Protein AF-A0A0E9S2R3-F1 (afdb_monomer_lite)

Foldseek 3Di:
DDDVQNVCVVVVHRDDPVLLQVLCCVLVVNPDSDQDPVSVCCCVPPPCVVDPPD

InterPro domains:
  IPR011992 EF-hand domain pair [SSF47473] (6-45)
  IPR042433 Allograft inflammatory factor 1 [PTHR10356] (2-54)
  IPR049025 Allograft inflammatory factor 1-like, EF-hand domain pair [PF21008] (1-54)

Organism: Anguilla anguilla (NCBI:txid7936)

Secondary structure (DSSP, 8-state):
---HHHHHHHTT----HHHHHHHHHHHHTTS-SS--HHHHHHHHHSTT-SS---

Structure (mmCIF, N/CA/C/O backbone):
data_AF-A0A0E9S2R3-F1
#
_entry.id   AF-A0A0E9S2R3-F1
#
loop_
_atom_site.group_PDB
_atom_site.id
_atom_site.type_symbol
_atom_site.label_atom_id
_atom_site.label_alt_id
_atom_site.label_comp_id
_atom_site.label_asym_id
_atom_site.label_entity_id
_atom_site.label_seq_id
_atom_site.pdbx_PDB_ins_code
_atom_site.Cartn_x
_atom_site.Cartn_y
_atom_site.Cartn_z
_atom_site.occupancy
_atom_site.B_iso_or_equiv
_atom_site.auth_seq_id
_atom_site.auth_comp_id
_atom_site.auth_asym_id
_atom_site.auth_atom_id
_atom_site.pdbx_PDB_model_num
ATOM 1 N N . MET A 1 1 ? 8.191 7.868 -15.196 1.00 47.78 1 MET A N 1
ATOM 2 C CA . MET A 1 1 ? 7.631 6.979 -14.153 1.00 47.78 1 MET A CA 1
ATOM 3 C C . MET A 1 1 ? 6.682 7.787 -13.276 1.00 47.78 1 MET A C 1
ATOM 5 O O . MET A 1 1 ? 7.103 8.804 -12.743 1.00 47.78 1 MET A O 1
ATOM 9 N N . MET A 1 2 ? 5.408 7.404 -13.165 1.00 55.31 2 MET A N 1
ATOM 10 C CA . MET A 1 2 ? 4.494 8.016 -12.189 1.00 55.31 2 MET A CA 1
ATOM 11 C C . MET A 1 2 ? 4.770 7.395 -10.814 1.00 55.31 2 MET A C 1
ATOM 13 O O . MET A 1 2 ? 4.585 6.195 -10.631 1.00 55.31 2 MET A O 1
ATOM 17 N N . GLY A 1 3 ? 5.251 8.196 -9.863 1.00 66.25 3 GLY A N 1
ATOM 18 C CA . GLY A 1 3 ? 5.433 7.764 -8.478 1.00 66.25 3 GLY A CA 1
ATOM 19 C C . GLY A 1 3 ? 4.089 7.652 -7.757 1.00 66.25 3 GLY A C 1
ATOM 20 O O . GLY A 1 3 ? 3.202 8.481 -7.955 1.00 66.25 3 GLY A O 1
ATOM 21 N N . ARG A 1 4 ? 3.935 6.644 -6.893 1.00 66.56 4 ARG A N 1
ATOM 22 C CA . ARG A 1 4 ? 2.681 6.374 -6.162 1.00 66.56 4 ARG A CA 1
ATOM 23 C C . ARG A 1 4 ? 2.164 7.567 -5.344 1.00 66.56 4 ARG A C 1
ATOM 25 O O . ARG A 1 4 ? 0.955 7.687 -5.202 1.00 66.56 4 ARG A O 1
ATOM 32 N N . GLN A 1 5 ? 3.043 8.457 -4.863 1.00 63.97 5 GLN A N 1
ATOM 33 C CA . GLN A 1 5 ? 2.666 9.723 -4.198 1.00 63.97 5 GLN A CA 1
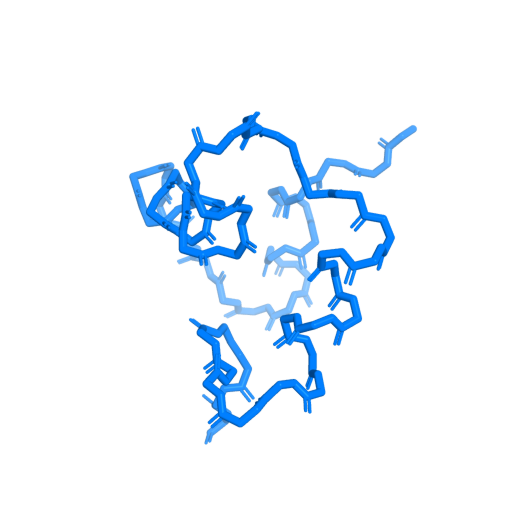ATOM 34 C C . GLN A 1 5 ? 1.760 10.579 -5.074 1.00 63.97 5 GLN A C 1
ATOM 36 O O . GLN A 1 5 ? 0.622 10.849 -4.704 1.00 63.97 5 GLN A O 1
ATOM 41 N N . ARG A 1 6 ? 2.213 10.863 -6.295 1.00 70.00 6 ARG A N 1
ATOM 42 C CA . ARG A 1 6 ? 1.472 11.670 -7.267 1.00 70.00 6 ARG A CA 1
ATOM 43 C C . ARG A 1 6 ? 0.130 11.048 -7.657 1.00 70.00 6 ARG A C 1
ATOM 45 O O . ARG A 1 6 ? -0.796 11.747 -8.059 1.00 70.00 6 ARG A O 1
ATOM 52 N N . MET A 1 7 ? 0.031 9.723 -7.565 1.00 71.31 7 MET A N 1
ATOM 53 C CA . MET A 1 7 ? -1.196 8.982 -7.841 1.00 71.31 7 MET A CA 1
ATOM 54 C C . MET A 1 7 ? -2.213 9.133 -6.701 1.00 71.31 7 MET A C 1
ATOM 56 O O . MET A 1 7 ? -3.386 9.347 -6.978 1.00 71.31 7 MET A O 1
ATOM 60 N N . MET A 1 8 ? -1.767 9.096 -5.440 1.00 70.69 8 MET A N 1
ATOM 61 C CA . MET A 1 8 ? -2.633 9.323 -4.274 1.00 70.69 8 MET A CA 1
ATOM 62 C C . MET A 1 8 ? -3.127 10.765 -4.175 1.00 70.69 8 MET A C 1
ATOM 64 O O . MET A 1 8 ? -4.303 10.987 -3.901 1.00 70.69 8 MET A O 1
ATOM 68 N N . GLU A 1 9 ? -2.268 11.740 -4.482 1.00 70.44 9 GLU A N 1
ATOM 69 C CA . GLU A 1 9 ? -2.668 13.151 -4.551 1.00 70.44 9 GLU A CA 1
ATOM 70 C C . GLU A 1 9 ? -3.763 13.376 -5.601 1.00 70.44 9 GLU A C 1
ATOM 72 O O . GLU A 1 9 ? -4.750 14.059 -5.341 1.00 70.44 9 GLU A O 1
ATOM 77 N N . LYS A 1 10 ? -3.643 12.736 -6.772 1.00 69.69 10 LYS A N 1
ATOM 78 C CA . LYS A 1 10 ? -4.671 12.787 -7.825 1.00 69.69 10 LYS A CA 1
ATOM 79 C C . LYS A 1 10 ? -5.982 12.095 -7.446 1.00 69.69 10 LYS A C 1
ATOM 81 O O . LYS A 1 10 ? -7.009 12.438 -8.018 1.00 69.69 10 LYS A O 1
ATOM 86 N N . LEU A 1 11 ? -5.949 11.137 -6.520 1.00 68.12 11 LEU A N 1
ATOM 87 C CA . LEU A 1 11 ? -7.139 10.459 -6.001 1.00 68.12 11 LEU A CA 1
ATOM 88 C C . LEU A 1 11 ? -7.818 11.244 -4.865 1.00 68.12 11 LEU A C 1
ATOM 90 O O . LEU A 1 11 ? -8.836 10.790 -4.354 1.00 68.12 11 LEU A O 1
ATOM 94 N N . GLY A 1 12 ? -7.280 12.403 -4.463 1.00 64.88 12 GLY A N 1
ATOM 95 C CA . GLY A 1 12 ? -7.841 13.221 -3.383 1.00 64.88 12 GLY A CA 1
ATOM 96 C C . GLY A 1 12 ? -7.648 12.623 -1.987 1.00 64.88 12 GLY A C 1
ATOM 97 O O . GLY A 1 12 ? -8.242 13.110 -1.030 1.00 64.88 12 GLY A O 1
ATOM 98 N N . VAL A 1 13 ? -6.811 11.585 -1.857 1.00 66.31 13 VAL A N 1
ATOM 99 C CA . VAL A 1 13 ? -6.515 10.916 -0.584 1.00 66.31 13 VAL A CA 1
ATOM 100 C C . VAL A 1 13 ? -5.045 11.157 -0.236 1.00 66.31 13 VAL A C 1
ATOM 102 O O . VAL A 1 13 ? -4.187 10.330 -0.564 1.00 66.31 13 VAL A O 1
ATOM 105 N N . PRO A 1 14 ? -4.705 12.291 0.400 1.00 62.94 14 PRO A N 1
ATOM 106 C CA . PRO A 1 14 ? -3.344 12.530 0.854 1.00 62.94 14 PRO A CA 1
ATOM 107 C C . PRO A 1 14 ? -3.000 11.518 1.956 1.00 62.94 14 PRO A C 1
ATOM 109 O O . PRO A 1 14 ? -3.463 11.630 3.086 1.00 62.94 14 PRO A O 1
ATOM 112 N N . LYS A 1 15 ? -2.196 10.504 1.622 1.00 68.12 15 LYS A N 1
ATOM 113 C CA . LYS A 1 15 ? -1.634 9.555 2.594 1.00 68.12 15 LYS A CA 1
ATOM 114 C C . LYS A 1 15 ? -0.244 10.000 3.015 1.00 68.12 15 LYS A C 1
ATOM 116 O O . LYS A 1 15 ? 0.587 10.362 2.179 1.00 68.12 15 LYS A O 1
ATOM 121 N N . THR A 1 16 ? 0.039 9.900 4.307 1.00 77.25 16 THR A N 1
ATOM 122 C CA . THR A 1 16 ? 1.382 10.139 4.844 1.00 77.25 16 THR A CA 1
ATOM 123 C C . THR A 1 16 ? 2.375 9.078 4.352 1.00 77.25 16 THR A C 1
ATOM 125 O O . THR A 1 16 ? 2.006 7.963 3.972 1.00 77.25 16 THR A O 1
ATOM 128 N N . HIS A 1 17 ? 3.676 9.385 4.398 1.00 75.31 17 HIS A N 1
ATOM 129 C CA . HIS A 1 17 ? 4.728 8.437 4.003 1.00 75.31 17 HIS A CA 1
ATOM 130 C C . HIS A 1 17 ? 4.678 7.121 4.809 1.00 75.31 17 HIS A C 1
ATOM 132 O O . HIS A 1 17 ? 5.017 6.051 4.300 1.00 75.31 17 HIS A O 1
ATOM 138 N N . LEU A 1 18 ? 4.224 7.184 6.066 1.00 76.38 18 LEU A N 1
ATOM 139 C CA . LEU A 1 18 ? 4.053 6.017 6.929 1.00 76.38 18 LEU A CA 1
ATOM 140 C C . LEU A 1 18 ? 2.864 5.148 6.497 1.00 76.38 18 LEU A C 1
ATOM 142 O O . LEU A 1 18 ? 2.992 3.926 6.427 1.00 76.38 18 LEU A O 1
ATOM 146 N N . GLU A 1 19 ? 1.729 5.761 6.160 1.00 77.00 19 GLU A N 1
ATOM 147 C CA . GLU A 1 19 ? 0.568 5.043 5.622 1.00 77.00 19 GLU A CA 1
ATOM 148 C C . GLU A 1 19 ? 0.866 4.414 4.266 1.00 77.00 19 GLU A C 1
ATOM 150 O O . GLU A 1 19 ? 0.427 3.297 4.002 1.00 77.00 19 GLU A O 1
ATOM 155 N N . MET A 1 20 ? 1.667 5.086 3.432 1.00 75.44 20 MET A N 1
ATOM 156 C CA . MET A 1 20 ? 2.172 4.489 2.201 1.00 75.44 20 MET A CA 1
ATOM 157 C C . MET A 1 20 ? 3.003 3.246 2.488 1.00 75.44 20 MET A C 1
ATOM 159 O O . MET A 1 20 ? 2.726 2.201 1.915 1.00 75.44 20 MET A O 1
ATOM 163 N N . LYS A 1 21 ? 3.985 3.313 3.395 1.00 79.62 21 LYS A N 1
ATOM 164 C CA . LYS A 1 21 ? 4.795 2.137 3.753 1.00 79.62 21 LYS A CA 1
ATOM 165 C C . LYS A 1 21 ? 3.945 0.972 4.259 1.00 79.62 21 LYS A C 1
ATOM 167 O O . LYS A 1 21 ? 4.169 -0.160 3.836 1.00 79.62 21 LYS A O 1
ATOM 172 N N . LYS A 1 22 ? 2.952 1.243 5.112 1.00 80.12 22 LYS A N 1
ATOM 173 C CA . LYS A 1 22 ? 2.020 0.214 5.599 1.00 80.12 22 LYS A CA 1
ATOM 174 C C . LYS A 1 22 ? 1.230 -0.415 4.458 1.00 80.12 22 LYS A C 1
ATOM 176 O O . LYS A 1 22 ? 1.239 -1.629 4.320 1.00 80.12 22 LYS A O 1
ATOM 181 N N . MET A 1 23 ? 0.643 0.407 3.597 1.00 78.19 23 MET A N 1
ATOM 182 C CA . MET A 1 23 ? -0.118 -0.049 2.437 1.00 78.19 23 MET A CA 1
ATOM 183 C C . MET A 1 23 ? 0.726 -0.910 1.488 1.00 78.19 23 MET A C 1
ATOM 185 O O . MET A 1 23 ? 0.256 -1.912 0.962 1.00 78.19 23 MET A O 1
ATOM 189 N N . ILE A 1 24 ? 1.980 -0.526 1.261 1.00 80.50 24 ILE A N 1
ATOM 190 C CA . ILE A 1 24 ? 2.895 -1.294 0.418 1.00 80.50 24 ILE A CA 1
ATOM 191 C C . ILE A 1 24 ? 3.145 -2.659 1.045 1.00 80.50 24 ILE A C 1
ATOM 193 O O . ILE A 1 24 ? 2.949 -3.664 0.373 1.00 80.50 24 ILE A O 1
ATOM 197 N N . SER A 1 25 ? 3.502 -2.683 2.329 1.00 83.88 25 SER A N 1
ATOM 198 C CA . SER A 1 25 ? 3.746 -3.917 3.074 1.00 83.88 25 SER A CA 1
ATOM 199 C C . SER A 1 25 ? 2.520 -4.838 3.090 1.00 83.88 25 SER A C 1
ATOM 201 O O . SER A 1 25 ? 2.645 -6.039 2.867 1.00 83.88 25 SER A O 1
ATOM 203 N N . GLU A 1 26 ? 1.317 -4.284 3.259 1.00 81.38 26 GLU A N 1
ATOM 204 C CA . GLU A 1 26 ? 0.066 -5.049 3.241 1.00 81.38 26 GLU A CA 1
ATOM 205 C C . GLU A 1 26 ? -0.218 -5.697 1.882 1.00 81.38 26 GLU A C 1
ATOM 207 O O . GLU A 1 26 ? -0.693 -6.832 1.825 1.00 81.38 26 GLU A O 1
ATOM 212 N N . VAL A 1 27 ? 0.066 -4.994 0.783 1.00 79.12 27 VAL A N 1
ATOM 213 C CA . VAL A 1 27 ? -0.221 -5.493 -0.568 1.00 79.12 27 VAL A CA 1
ATOM 214 C C . VAL A 1 27 ? 0.855 -6.473 -1.042 1.00 79.12 27 VAL A C 1
ATOM 216 O O . VAL A 1 27 ? 0.524 -7.485 -1.662 1.00 79.12 27 VAL A O 1
ATOM 219 N N . THR A 1 28 ? 2.125 -6.199 -0.743 1.00 82.38 28 THR A N 1
ATOM 220 C CA . THR A 1 28 ? 3.256 -7.045 -1.153 1.00 82.38 28 THR A CA 1
ATOM 221 C C . THR A 1 28 ? 3.505 -8.205 -0.191 1.00 82.38 28 THR A C 1
ATOM 223 O O . THR A 1 28 ? 4.296 -9.090 -0.497 1.00 82.38 28 THR A O 1
ATOM 226 N N . GLY A 1 29 ? 2.848 -8.227 0.973 1.00 81.31 29 GLY A N 1
ATOM 227 C CA . GLY A 1 29 ? 3.138 -9.192 2.034 1.00 81.31 29 GLY A CA 1
ATOM 228 C C . GLY A 1 29 ? 4.518 -8.984 2.666 1.00 81.31 29 GLY A C 1
ATOM 229 O O . GLY A 1 29 ? 5.086 -9.927 3.209 1.00 81.31 29 GLY A O 1
ATOM 230 N N . GLY A 1 30 ? 5.078 -7.775 2.554 1.00 78.50 30 GLY A N 1
ATOM 231 C CA . GLY A 1 30 ? 6.388 -7.413 3.096 1.00 78.50 30 GLY A CA 1
ATOM 232 C C . GLY A 1 30 ? 7.588 -7.863 2.257 1.00 78.50 30 GLY A C 1
ATOM 233 O O . GLY A 1 30 ? 8.720 -7.614 2.657 1.00 78.50 30 GLY A O 1
ATOM 234 N N . SER A 1 31 ? 7.381 -8.491 1.094 1.00 77.25 31 SER A N 1
ATOM 235 C CA . SER A 1 31 ? 8.480 -8.973 0.243 1.00 77.25 31 SER A CA 1
ATOM 236 C C . SER A 1 31 ? 9.003 -7.933 -0.754 1.00 77.25 31 SER A C 1
ATOM 238 O O . SER A 1 31 ? 9.943 -8.213 -1.493 1.00 77.25 31 SER A O 1
ATOM 240 N N . SER A 1 32 ? 8.364 -6.762 -0.843 1.00 78.69 32 SER A N 1
ATOM 241 C CA . SER A 1 32 ? 8.738 -5.706 -1.787 1.00 78.69 32 SER A CA 1
ATOM 242 C C . SER A 1 32 ? 8.366 -4.320 -1.265 1.00 78.69 32 SER A C 1
ATOM 244 O O . SER A 1 32 ? 7.255 -4.105 -0.774 1.00 78.69 32 SER A O 1
ATOM 246 N N . ASP A 1 33 ? 9.268 -3.360 -1.471 1.00 79.50 33 ASP A N 1
ATOM 247 C CA . ASP A 1 33 ? 9.055 -1.931 -1.209 1.00 79.50 33 ASP A CA 1
ATOM 248 C C . ASP A 1 33 ? 8.309 -1.218 -2.353 1.00 79.50 33 ASP A C 1
ATOM 250 O O . ASP A 1 33 ? 7.952 -0.036 -2.270 1.00 79.50 33 ASP A O 1
ATOM 254 N N . THR A 1 34 ? 8.030 -1.930 -3.446 1.00 81.00 34 THR A N 1
ATOM 255 C CA . THR A 1 34 ? 7.335 -1.416 -4.633 1.00 81.00 34 THR A CA 1
ATOM 256 C C . THR A 1 34 ? 6.105 -2.261 -4.964 1.00 81.00 34 THR A C 1
ATOM 258 O O . THR A 1 34 ? 6.078 -3.460 -4.718 1.00 81.00 34 THR A O 1
ATOM 261 N N . ILE A 1 35 ? 5.065 -1.616 -5.496 1.00 81.81 35 ILE A N 1
ATOM 262 C CA . ILE A 1 35 ? 3.817 -2.254 -5.929 1.00 81.81 35 ILE A CA 1
ATOM 263 C C . ILE A 1 35 ? 3.989 -2.473 -7.422 1.00 81.81 35 ILE A C 1
ATOM 265 O O . ILE A 1 35 ? 4.066 -1.504 -8.183 1.00 81.81 35 ILE A O 1
ATOM 269 N N . ASN A 1 36 ? 4.085 -3.733 -7.830 1.00 84.12 36 ASN A N 1
ATOM 270 C CA . ASN A 1 36 ? 4.056 -4.083 -9.242 1.00 84.12 36 ASN A CA 1
ATOM 271 C C . ASN A 1 36 ? 2.606 -4.071 -9.764 1.00 84.12 36 ASN A C 1
ATOM 273 O O . ASN A 1 36 ? 1.645 -3.859 -9.023 1.00 84.12 36 ASN A O 1
ATOM 277 N N . TYR A 1 37 ? 2.423 -4.301 -11.062 1.00 82.19 37 TYR A N 1
ATOM 278 C CA . TYR A 1 37 ? 1.087 -4.305 -11.661 1.00 82.19 37 TYR A CA 1
ATOM 279 C C . TYR A 1 37 ? 0.137 -5.326 -11.008 1.00 82.19 37 TYR A C 1
ATOM 281 O O . TYR A 1 37 ? -1.038 -5.043 -10.786 1.00 82.19 37 TYR A O 1
ATOM 289 N N . ARG A 1 38 ? 0.645 -6.503 -10.638 1.00 83.25 38 ARG A N 1
ATOM 290 C CA . ARG A 1 38 ? -0.147 -7.576 -10.025 1.00 83.25 38 ARG A CA 1
ATOM 291 C C . ARG A 1 38 ? -0.603 -7.200 -8.614 1.00 83.25 38 ARG A C 1
ATOM 293 O O . ARG A 1 38 ? -1.752 -7.450 -8.253 1.00 83.25 38 ARG A O 1
ATOM 300 N N . ASP A 1 39 ? 0.278 -6.549 -7.862 1.00 81.94 39 ASP A N 1
ATOM 301 C CA . ASP A 1 39 ? 0.001 -5.965 -6.549 1.00 81.94 39 ASP A CA 1
ATOM 302 C C . ASP A 1 39 ? -1.056 -4.860 -6.656 1.00 81.94 39 ASP A C 1
A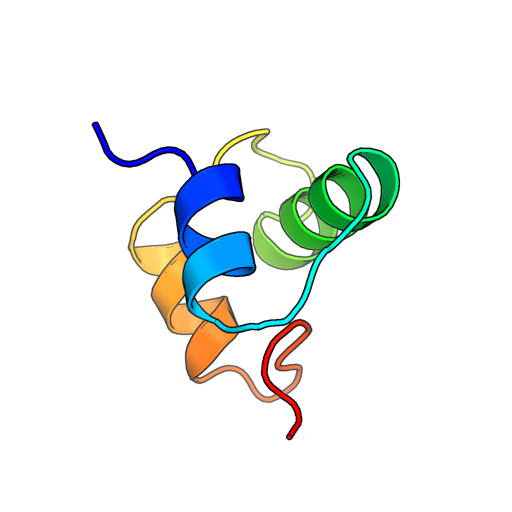TOM 304 O O . ASP A 1 39 ? -2.005 -4.822 -5.876 1.00 81.94 39 ASP A O 1
ATOM 308 N N . PHE A 1 40 ? -0.953 -4.003 -7.675 1.00 79.06 40 PHE A N 1
ATOM 309 C CA . PHE A 1 40 ? -1.927 -2.946 -7.939 1.00 79.06 40 PHE A CA 1
ATOM 310 C C . PHE A 1 40 ? -3.320 -3.509 -8.252 1.00 79.06 40 PHE A C 1
ATOM 312 O O . PHE A 1 40 ? -4.313 -3.050 -7.692 1.00 79.06 40 PHE A O 1
ATOM 319 N N . VAL A 1 41 ? -3.409 -4.545 -9.089 1.00 81.38 41 VAL A N 1
ATOM 320 C CA . VAL A 1 41 ? -4.687 -5.210 -9.390 1.00 81.38 41 VAL A CA 1
ATOM 321 C C . VAL A 1 41 ? -5.265 -5.879 -8.138 1.00 81.38 41 VAL A C 1
ATOM 323 O O . VAL A 1 41 ? -6.456 -5.736 -7.867 1.00 81.38 41 VAL A O 1
ATOM 326 N N . LYS A 1 42 ? -4.434 -6.544 -7.321 1.00 79.12 42 LYS A N 1
ATOM 327 C CA . LYS A 1 42 ? -4.851 -7.096 -6.017 1.00 79.12 42 LYS A CA 1
ATOM 328 C C . LYS A 1 42 ? -5.371 -6.020 -5.068 1.00 79.12 42 LYS A C 1
ATOM 330 O O . LYS A 1 42 ? -6.343 -6.253 -4.360 1.00 79.12 42 LYS A O 1
ATOM 335 N N . MET A 1 43 ? -4.731 -4.860 -5.048 1.00 76.50 43 MET A N 1
ATOM 336 C CA . MET A 1 43 ? -5.130 -3.725 -4.224 1.00 76.50 43 MET A CA 1
ATOM 337 C C . MET A 1 43 ? -6.482 -3.140 -4.663 1.00 76.50 43 MET A C 1
ATOM 339 O O . MET A 1 43 ? -7.292 -2.774 -3.812 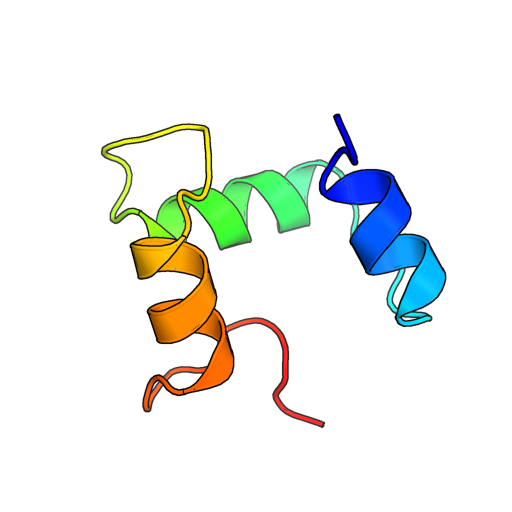1.00 76.50 43 MET A O 1
ATOM 343 N N . MET A 1 44 ? -6.741 -3.088 -5.973 1.00 75.94 44 MET A N 1
ATOM 344 C CA . MET A 1 44 ? -7.981 -2.550 -6.546 1.00 75.94 44 MET A CA 1
ATOM 345 C C . MET A 1 44 ? -9.164 -3.522 -6.465 1.00 75.94 44 MET A C 1
ATOM 347 O O . MET A 1 44 ? -10.279 -3.101 -6.185 1.00 75.94 44 MET A O 1
ATOM 351 N N . LEU A 1 45 ? -8.931 -4.815 -6.704 1.00 75.69 45 LEU A N 1
ATOM 352 C CA . LEU A 1 45 ? -9.991 -5.822 -6.868 1.00 75.69 45 LEU A CA 1
ATOM 353 C C . LEU A 1 45 ? -10.053 -6.847 -5.724 1.00 75.69 45 LEU A C 1
ATOM 355 O O . LEU A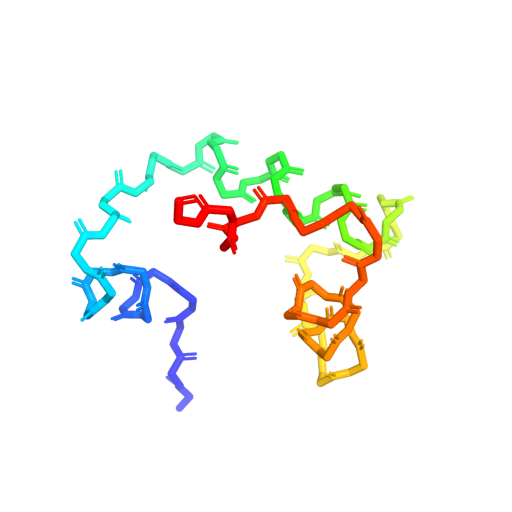 1 45 ? -10.900 -7.739 -5.718 1.00 75.69 45 LEU A O 1
ATOM 359 N N . GLY A 1 46 ? -9.128 -6.780 -4.768 1.00 70.44 46 GLY A N 1
ATOM 360 C CA . GLY A 1 46 ? -9.043 -7.733 -3.669 1.00 70.44 46 GLY A CA 1
ATOM 361 C C . GLY A 1 46 ? -10.150 -7.550 -2.631 1.00 70.44 46 GLY A C 1
ATOM 362 O O . GLY A 1 46 ? -10.554 -6.438 -2.306 1.00 70.44 46 GLY A O 1
ATOM 363 N N . LYS A 1 47 ? -10.567 -8.663 -2.010 1.00 63.03 47 LYS A N 1
ATOM 364 C CA . LYS A 1 47 ? -11.551 -8.696 -0.903 1.00 63.03 47 LYS A CA 1
ATOM 365 C C . L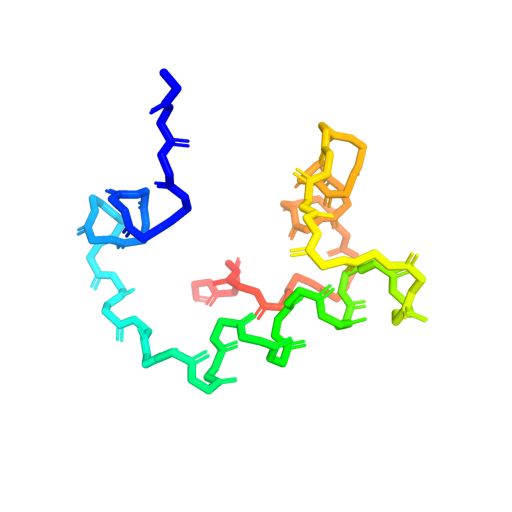YS A 1 47 ? -11.167 -7.807 0.294 1.00 63.03 47 LYS A C 1
ATOM 367 O O . LYS A 1 47 ? -12.025 -7.402 1.070 1.00 63.03 47 LYS A O 1
ATOM 372 N N . ARG A 1 48 ? -9.872 -7.512 0.447 1.00 60.66 48 ARG A N 1
ATOM 373 C CA . ARG A 1 48 ? -9.311 -6.545 1.397 1.00 60.66 48 ARG A CA 1
ATOM 374 C C . ARG A 1 48 ? -8.741 -5.361 0.618 1.00 60.66 48 ARG A C 1
ATOM 376 O O . ARG A 1 48 ? -7.527 -5.194 0.581 1.00 60.66 48 ARG A O 1
ATOM 383 N N . SER A 1 49 ? -9.590 -4.584 -0.056 1.00 57.12 49 SER A N 1
ATOM 384 C CA . SER A 1 49 ? -9.130 -3.328 -0.654 1.00 57.12 49 SER A CA 1
ATOM 385 C C . SER A 1 49 ? -8.623 -2.432 0.478 1.00 57.12 49 SER A C 1
ATOM 387 O O . SER A 1 49 ? -9.404 -1.896 1.260 1.00 57.12 49 SER A O 1
ATOM 389 N N . ALA A 1 50 ? -7.300 -2.360 0.631 1.00 57.56 50 ALA A N 1
ATOM 390 C CA . ALA A 1 50 ? -6.630 -1.633 1.710 1.00 57.56 50 ALA A CA 1
ATOM 391 C C . ALA A 1 50 ? -6.622 -0.109 1.477 1.00 57.56 50 ALA A C 1
ATOM 393 O O . ALA A 1 50 ? -6.138 0.661 2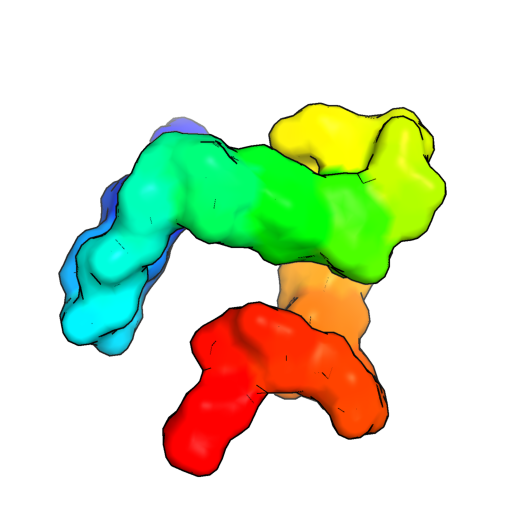.302 1.00 57.56 50 ALA A O 1
ATOM 394 N N . VAL A 1 51 ? -7.117 0.335 0.318 1.00 53.91 51 VAL A N 1
ATOM 395 C CA . VAL A 1 51 ? -6.865 1.688 -0.200 1.00 53.91 51 VAL A CA 1
ATOM 396 C C . VAL A 1 51 ? -8.116 2.325 -0.783 1.00 53.91 51 VAL A C 1
ATOM 398 O O . VAL A 1 51 ? -8.296 3.525 -0.629 1.00 53.91 51 VAL A O 1
ATOM 401 N N . LEU A 1 52 ? -8.970 1.530 -1.431 1.00 53.66 52 LEU A N 1
ATOM 402 C CA . LEU A 1 52 ? -10.155 1.986 -2.155 1.00 53.66 52 LEU A CA 1
ATOM 403 C C . LEU A 1 52 ? -11.416 1.304 -1.625 1.00 53.66 52 LEU A C 1
ATOM 405 O O . LEU A 1 52 ? -12.271 0.842 -2.375 1.00 53.66 52 LEU A O 1
ATOM 409 N N . LYS A 1 53 ? -11.549 1.265 -0.300 1.00 52.81 53 LYS A N 1
ATOM 410 C CA . LYS A 1 53 ? -12.891 1.346 0.270 1.00 52.81 53 LYS A CA 1
ATOM 411 C C . LYS A 1 53 ? -13.274 2.823 0.249 1.00 52.81 53 LYS A C 1
ATOM 413 O O . LYS A 1 53 ? -12.771 3.581 1.074 1.00 52.81 53 LYS A O 1
ATOM 418 N N . LEU A 1 54 ? -14.045 3.208 -0.771 1.00 45.81 54 LEU A N 1
ATOM 419 C CA . LEU A 1 54 ? -14.917 4.382 -0.693 1.00 45.81 54 LEU A CA 1
ATOM 420 C C . LEU A 1 54 ? -15.870 4.217 0.496 1.00 45.81 54 LEU A C 1
ATOM 422 O O . LEU A 1 54 ? -16.286 3.058 0.740 1.00 45.81 54 LEU A O 1
#

pLDDT: mean 71.87, std 10.02, range [45.81, 84.12]

Sequence (54 aa):
MMGRQRMMEKLGVPKTHLEMKKMISEVTGGSSDTINYRDFVKMMLGKRSAVLKL

Radius of gyration: 10.53 Å; chains: 1; bounding box: 24×22×21 Å